Protein AF-A0A435DWI0-F1 (afdb_monomer)

Foldseek 3Di:
DDDDDDDFDDPLAWAKEFPDPVLVVVVVPQDLDDCVPPAAGAIDTDPPDRHDDDQFGDHPRPGTKGAPVRCVVCVVVLVVQADFAAHHHDRITDGRGD

Structure (mmCIF, N/CA/C/O backbone):
data_AF-A0A435DWI0-F1
#
_entry.id   AF-A0A435DWI0-F1
#
loop_
_atom_site.group_PDB
_atom_site.id
_atom_site.type_symbol
_atom_site.label_atom_id
_atom_site.label_alt_id
_atom_site.label_comp_id
_atom_site.label_asym_id
_atom_site.label_entity_id
_atom_site.label_seq_id
_atom_site.pdbx_PDB_ins_code
_atom_site.Cartn_x
_atom_site.Cartn_y
_atom_site.Cartn_z
_atom_site.occupancy
_atom_site.B_iso_or_equiv
_atom_site.auth_seq_id
_atom_site.auth_comp_id
_atom_site.auth_asym_id
_atom_site.auth_atom_id
_atom_site.pdbx_PDB_model_num
ATOM 1 N N . MET A 1 1 ? -20.868 16.186 10.526 1.00 60.78 1 MET A N 1
ATOM 2 C CA . MET A 1 1 ? -20.435 16.022 9.122 1.00 60.78 1 MET A CA 1
ATOM 3 C C . MET A 1 1 ? -19.054 15.405 9.152 1.00 60.78 1 MET A C 1
ATOM 5 O O . MET A 1 1 ? -18.217 15.923 9.879 1.00 60.78 1 MET A O 1
ATOM 9 N N . THR A 1 2 ? -18.840 14.299 8.445 1.00 78.94 2 THR A N 1
ATOM 10 C CA . THR A 1 2 ? -17.518 13.669 8.333 1.00 78.94 2 THR A CA 1
ATOM 11 C C . THR A 1 2 ? -16.875 14.161 7.045 1.00 78.94 2 THR A C 1
ATOM 13 O O . THR A 1 2 ? -17.462 14.000 5.978 1.00 78.94 2 THR A O 1
ATOM 16 N N . THR A 1 3 ? -15.709 14.793 7.142 1.00 88.62 3 THR A N 1
ATOM 17 C CA . THR A 1 3 ? -14.906 15.150 5.968 1.00 88.62 3 THR A CA 1
ATOM 18 C C . THR A 1 3 ? -14.158 13.906 5.508 1.00 88.62 3 THR A C 1
ATOM 20 O O . THR A 1 3 ? -13.472 13.274 6.308 1.00 88.62 3 THR A O 1
ATOM 23 N N . ILE A 1 4 ? -14.310 13.542 4.236 1.00 84.19 4 ILE A N 1
ATOM 24 C CA . ILE A 1 4 ? -13.586 12.427 3.619 1.00 84.19 4 ILE A CA 1
ATOM 25 C C . ILE A 1 4 ? -12.415 13.020 2.839 1.00 84.19 4 ILE A C 1
ATOM 27 O O . ILE A 1 4 ? -12.608 13.909 2.011 1.00 84.19 4 ILE A O 1
ATOM 31 N N . HIS A 1 5 ? -11.207 12.538 3.120 1.00 84.94 5 HIS A N 1
ATOM 32 C CA . HIS A 1 5 ? -9.998 12.902 2.390 1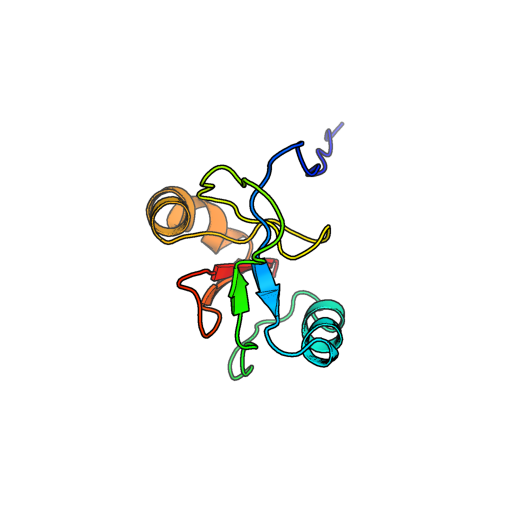.00 84.94 5 HIS A CA 1
ATOM 33 C C . HIS A 1 5 ? -9.634 11.775 1.423 1.00 84.94 5 HIS A C 1
ATOM 35 O O . HIS A 1 5 ? -9.738 10.603 1.780 1.00 84.94 5 HIS A O 1
ATOM 41 N N . GLN A 1 6 ? -9.206 12.133 0.213 1.00 84.75 6 GLN A N 1
ATOM 42 C CA . GLN A 1 6 ? -8.740 11.187 -0.797 1.00 84.75 6 GLN A CA 1
ATOM 43 C C . GLN A 1 6 ? -7.237 11.369 -1.003 1.00 84.75 6 GLN A C 1
ATOM 45 O O . GLN A 1 6 ? -6.743 12.498 -1.026 1.00 84.75 6 GLN A O 1
ATOM 50 N N . PHE A 1 7 ? -6.514 10.261 -1.148 1.00 84.88 7 PHE A N 1
ATOM 51 C CA . PHE A 1 7 ? -5.114 10.307 -1.551 1.00 84.88 7 PHE A CA 1
ATOM 52 C C . PHE A 1 7 ? -4.986 10.831 -2.983 1.00 84.88 7 PHE A C 1
ATOM 54 O O . PHE A 1 7 ? -5.800 10.509 -3.846 1.00 84.88 7 PHE A O 1
ATOM 61 N N . ALA A 1 8 ? -3.941 11.613 -3.231 1.00 86.88 8 ALA A N 1
ATOM 62 C CA . ALA A 1 8 ? -3.589 12.098 -4.556 1.00 86.88 8 ALA A CA 1
ATOM 63 C C . ALA A 1 8 ? -2.107 11.819 -4.818 1.00 86.88 8 ALA A C 1
ATOM 65 O O . ALA A 1 8 ? -1.283 11.937 -3.907 1.00 86.88 8 ALA A O 1
ATOM 66 N N . VAL A 1 9 ? -1.787 11.442 -6.055 1.00 86.44 9 VAL A N 1
ATOM 67 C CA . VAL A 1 9 ? -0.404 11.267 -6.505 1.00 86.44 9 VAL A CA 1
ATOM 68 C C . VAL A 1 9 ? 0.241 12.646 -6.637 1.00 86.44 9 VAL A C 1
ATOM 70 O O . VAL A 1 9 ? -0.324 13.543 -7.263 1.00 86.44 9 VAL A O 1
ATOM 73 N N . SER A 1 10 ? 1.427 12.811 -6.055 1.00 84.75 10 SER A N 1
ATOM 74 C CA . SER A 1 10 ? 2.238 14.023 -6.201 1.00 84.75 10 SER A CA 1
ATOM 75 C C . SER A 1 10 ? 3.228 13.890 -7.359 1.00 84.75 10 SER A C 1
ATOM 77 O O . SER A 1 10 ? 3.668 12.791 -7.699 1.00 84.75 10 SER A O 1
ATOM 79 N N . GLU A 1 11 ? 3.632 15.016 -7.946 1.00 83.31 11 GLU A N 1
ATOM 80 C CA . GLU A 1 11 ? 4.705 15.037 -8.944 1.00 83.31 11 GLU A CA 1
ATOM 81 C C . GLU A 1 11 ? 6.026 14.509 -8.350 1.00 83.31 11 GLU A C 1
ATOM 83 O O . GLU A 1 11 ? 6.357 14.783 -7.195 1.00 83.31 11 GLU A O 1
ATOM 88 N N . GLY A 1 12 ? 6.773 13.718 -9.129 1.00 84.19 12 GLY A N 1
ATOM 89 C CA . GLY A 1 12 ? 8.054 13.130 -8.706 1.00 84.19 12 GLY A CA 1
ATOM 90 C C . GLY A 1 12 ? 7.943 11.937 -7.747 1.00 84.19 12 GLY A C 1
ATOM 91 O O . GLY A 1 12 ? 8.969 11.407 -7.310 1.00 84.19 12 GLY A O 1
ATOM 92 N N . GLN A 1 13 ? 6.718 11.501 -7.435 1.00 86.62 13 GLN A N 1
ATOM 93 C CA . GLN A 1 13 ? 6.449 10.358 -6.571 1.00 86.62 13 GLN A CA 1
ATOM 94 C C . GLN A 1 13 ? 7.028 9.061 -7.150 1.00 86.62 13 GLN A C 1
ATOM 96 O O . GLN A 1 13 ? 7.028 8.836 -8.361 1.00 86.62 13 GLN A O 1
ATOM 101 N N . GLU A 1 14 ? 7.522 8.190 -6.272 1.00 90.94 14 GLU A N 1
ATOM 102 C CA . GLU A 1 14 ? 8.016 6.871 -6.652 1.00 90.94 14 GLU A CA 1
ATOM 103 C C . GLU A 1 14 ? 6.865 5.920 -6.978 1.00 90.94 14 GLU A C 1
ATOM 105 O O . GLU A 1 14 ? 5.902 5.830 -6.214 1.00 90.94 14 GLU A O 1
ATOM 110 N N . TRP A 1 15 ? 6.999 5.172 -8.075 1.00 91.75 15 TRP A N 1
ATOM 111 C CA . TRP A 1 15 ? 6.014 4.177 -8.485 1.00 91.75 15 TRP A CA 1
ATOM 112 C C . TRP A 1 15 ? 6.568 2.772 -8.302 1.00 91.75 15 TRP A C 1
ATOM 114 O O . TRP A 1 15 ? 7.727 2.482 -8.621 1.00 91.75 15 TRP A O 1
ATOM 124 N N . MET A 1 16 ? 5.694 1.901 -7.830 1.00 92.06 16 MET A N 1
ATOM 125 C CA . MET A 1 16 ? 5.913 0.485 -7.628 1.00 92.06 16 MET A CA 1
ATOM 126 C C . MET A 1 16 ? 4.874 -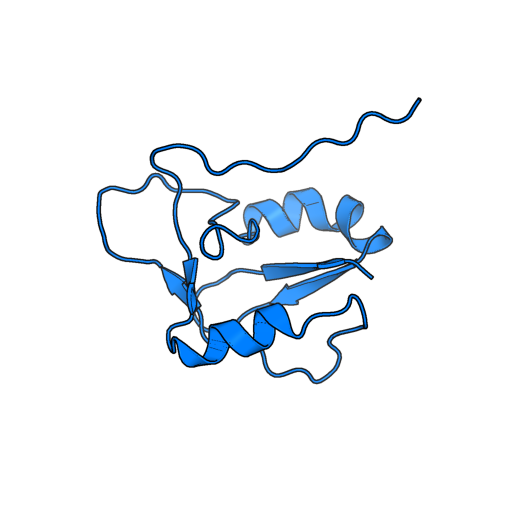0.252 -8.461 1.00 92.06 16 MET A C 1
ATOM 128 O O . MET A 1 16 ? 3.680 -0.107 -8.227 1.00 92.06 16 MET A O 1
ATOM 132 N N . LEU A 1 17 ? 5.311 -1.010 -9.455 1.00 92.12 17 LEU A N 1
ATOM 133 C CA . LEU A 1 17 ? 4.407 -1.694 -10.374 1.00 92.12 17 LEU A CA 1
ATOM 134 C C . LEU A 1 17 ? 4.601 -3.203 -10.233 1.00 92.12 17 LEU A C 1
ATOM 136 O O . LEU A 1 17 ? 5.683 -3.648 -9.829 1.00 92.12 17 LEU A O 1
ATOM 140 N N . PRO A 1 18 ? 3.586 -4.011 -10.553 1.00 92.62 18 PRO A N 1
ATOM 141 C CA . PRO A 1 18 ? 3.796 -5.429 -10.757 1.00 92.62 18 PRO A CA 1
ATOM 142 C C . PRO A 1 18 ? 4.886 -5.661 -11.814 1.00 92.62 18 PRO A C 1
ATOM 144 O O . PRO A 1 18 ? 5.064 -4.891 -12.759 1.00 92.62 18 PRO A O 1
ATOM 147 N N . ALA A 1 19 ? 5.676 -6.711 -11.627 1.00 91.69 19 ALA A N 1
ATOM 148 C CA . ALA A 1 19 ? 6.653 -7.142 -12.619 1.00 91.69 19 ALA A CA 1
ATOM 149 C C . ALA A 1 19 ? 5.979 -7.770 -13.850 1.00 91.69 19 ALA A C 1
ATOM 151 O O . ALA A 1 19 ? 6.570 -7.759 -14.926 1.00 91.69 19 ALA A O 1
ATOM 152 N N . ASP A 1 20 ? 4.768 -8.295 -13.663 1.00 90.62 20 ASP A N 1
ATOM 153 C CA . ASP A 1 20 ? 3.892 -8.864 -14.682 1.00 90.62 20 ASP A CA 1
ATOM 154 C C . ASP A 1 20 ? 2.611 -8.024 -14.751 1.00 90.62 20 ASP A C 1
ATOM 156 O O . ASP A 1 20 ? 1.930 -7.877 -13.736 1.00 90.62 20 ASP A O 1
ATOM 160 N N . ASP A 1 21 ? 2.302 -7.452 -15.914 1.00 84.19 21 ASP A N 1
ATOM 161 C CA . ASP A 1 21 ? 1.177 -6.525 -16.074 1.00 84.19 21 ASP A CA 1
ATOM 162 C C . ASP A 1 21 ? -0.180 -7.219 -15.845 1.00 84.19 21 ASP A C 1
ATOM 164 O O . ASP A 1 21 ? -1.114 -6.589 -15.346 1.00 84.19 21 ASP A O 1
ATOM 168 N N . ASP A 1 22 ? -0.286 -8.529 -16.089 1.00 84.81 22 ASP A N 1
ATOM 169 C CA . ASP A 1 22 ? -1.519 -9.290 -15.832 1.00 84.81 22 ASP A CA 1
ATOM 170 C C . ASP A 1 22 ? -1.856 -9.341 -14.329 1.00 84.81 22 ASP A C 1
ATOM 172 O O . ASP A 1 22 ? -3.013 -9.483 -13.929 1.00 84.81 22 ASP A O 1
ATOM 176 N N . ALA A 1 23 ? -0.862 -9.135 -13.458 1.00 85.81 23 ALA A N 1
ATOM 177 C CA . ALA A 1 23 ? -1.073 -9.101 -12.017 1.00 85.81 23 ALA A CA 1
ATOM 178 C C . ALA A 1 23 ? -1.817 -7.846 -11.527 1.00 85.81 23 ALA A C 1
ATOM 180 O O . ALA A 1 23 ? -2.224 -7.804 -10.363 1.00 85.81 23 ALA A O 1
ATOM 181 N N . TYR A 1 24 ? -2.038 -6.832 -12.376 1.00 82.00 24 TYR A N 1
ATOM 182 C CA . TYR A 1 24 ? -2.935 -5.724 -12.033 1.00 82.00 24 TYR A CA 1
ATOM 183 C C . TYR A 1 24 ? -4.357 -6.210 -11.743 1.00 82.00 24 TYR A C 1
ATOM 185 O O . TYR A 1 24 ? -4.998 -5.693 -10.825 1.00 82.00 24 TYR A O 1
ATOM 193 N N . GLU A 1 25 ? -4.834 -7.231 -12.463 1.00 82.50 25 GLU A N 1
ATOM 194 C CA . GLU A 1 25 ? -6.172 -7.798 -12.263 1.00 82.50 25 GLU A CA 1
ATOM 195 C C . GLU A 1 25 ? -6.360 -8.350 -10.844 1.00 82.50 25 GLU A C 1
ATOM 197 O O . GLU A 1 25 ? -7.441 -8.216 -10.265 1.00 82.50 25 GLU A O 1
ATOM 202 N N . GLU A 1 26 ? -5.298 -8.890 -10.235 1.00 84.31 26 GLU A N 1
ATOM 203 C CA . GLU A 1 26 ? -5.348 -9.392 -8.860 1.00 84.31 26 GLU A CA 1
ATOM 204 C C . GLU A 1 26 ? -5.658 -8.283 -7.847 1.00 84.31 26 GLU A C 1
ATOM 206 O O . GLU A 1 26 ? -6.397 -8.517 -6.891 1.00 84.31 26 GLU A O 1
ATOM 211 N N . PHE A 1 27 ? -5.147 -7.066 -8.066 1.00 86.75 27 PHE A N 1
ATOM 212 C CA . PHE A 1 27 ? -5.429 -5.925 -7.192 1.00 86.75 27 PHE A CA 1
ATOM 213 C C . PHE A 1 27 ? -6.852 -5.391 -7.367 1.00 86.75 27 PHE A C 1
ATOM 215 O O . PHE A 1 27 ? -7.473 -4.979 -6.388 1.00 86.75 27 PHE A O 1
ATOM 222 N N . PHE A 1 28 ? -7.398 -5.426 -8.586 1.00 83.81 28 PHE A N 1
ATOM 223 C CA . PHE A 1 28 ? -8.793 -5.042 -8.833 1.00 83.81 28 PHE A CA 1
ATOM 224 C C . PHE A 1 28 ? -9.798 -6.031 -8.229 1.00 83.81 28 PHE A C 1
ATOM 226 O O . PHE A 1 28 ? -10.929 -5.650 -7.934 1.00 83.81 28 PHE A O 1
ATOM 233 N N . GLY A 1 29 ? -9.393 -7.287 -8.027 1.00 84.62 29 GLY A N 1
ATOM 234 C CA . GLY A 1 29 ? -10.211 -8.318 -7.390 1.00 84.62 29 GLY A CA 1
ATOM 235 C C . GLY A 1 29 ? -10.311 -8.217 -5.864 1.00 84.62 29 GLY A C 1
ATOM 236 O O . GLY A 1 29 ? -11.049 -8.997 -5.260 1.00 84.62 29 GLY A O 1
ATOM 237 N N . LEU A 1 30 ? -9.582 -7.296 -5.226 1.00 88.62 30 LEU A N 1
ATOM 238 C CA . LEU A 1 30 ? -9.606 -7.122 -3.775 1.00 88.62 30 LEU A CA 1
ATOM 239 C C . LEU A 1 30 ? -10.919 -6.465 -3.336 1.00 88.62 30 LEU A C 1
ATOM 241 O O . LEU A 1 30 ? -11.256 -5.361 -3.756 1.00 88.62 30 LEU A O 1
ATOM 245 N N . ASP A 1 31 ? -11.653 -7.137 -2.453 1.00 89.06 31 ASP A N 1
ATOM 246 C CA . ASP A 1 31 ? -13.001 -6.739 -2.027 1.00 89.06 31 ASP A CA 1
ATOM 247 C C . ASP A 1 31 ? -13.120 -6.492 -0.516 1.00 89.06 31 ASP A C 1
ATOM 249 O O . ASP A 1 31 ? -14.216 -6.492 0.045 1.00 89.06 31 ASP A O 1
ATOM 253 N N . GLY A 1 32 ? -11.981 -6.296 0.148 1.00 88.62 32 GLY A N 1
ATOM 254 C CA . GLY A 1 32 ? -11.901 -6.064 1.588 1.00 88.62 32 GLY A CA 1
ATOM 255 C C . GLY A 1 32 ? -12.074 -7.319 2.444 1.00 88.62 32 GLY A C 1
ATOM 256 O O . GLY A 1 32 ? -12.201 -7.234 3.661 1.00 88.62 32 GLY A O 1
ATOM 257 N N . ARG A 1 33 ? -12.064 -8.518 1.853 1.00 91.88 33 ARG A N 1
ATOM 258 C CA . ARG A 1 33 ? -11.917 -9.760 2.624 1.00 91.88 33 ARG A CA 1
ATOM 259 C C . ARG A 1 33 ? -10.453 -10.029 2.963 1.00 91.88 33 ARG A C 1
ATOM 261 O O . ARG A 1 33 ? -9.540 -9.542 2.302 1.00 91.88 33 ARG A O 1
ATOM 268 N N . SER A 1 34 ? -10.239 -10.846 3.995 1.00 90.81 34 SER A N 1
ATOM 269 C CA . SER A 1 34 ? -8.898 -11.280 4.403 1.00 90.81 34 SER A CA 1
ATOM 270 C C . SER A 1 34 ? -8.157 -11.978 3.259 1.00 90.81 34 SER A C 1
ATOM 272 O O . SER A 1 34 ? -8.708 -12.866 2.604 1.00 90.81 34 SER A O 1
ATOM 274 N N . LEU A 1 35 ? -6.880 -11.641 3.076 1.00 92.25 35 LEU A N 1
ATOM 275 C CA . LEU A 1 35 ? -6.015 -12.200 2.027 1.00 92.25 35 LEU A CA 1
ATOM 276 C C . LEU A 1 35 ? -5.233 -13.431 2.497 1.00 92.25 35 LEU A C 1
ATOM 278 O O . LEU A 1 35 ? -4.177 -13.775 1.962 1.00 92.25 35 LEU A O 1
ATOM 282 N N . LYS A 1 36 ? -5.740 -14.140 3.508 1.00 89.31 36 LYS A N 1
ATOM 283 C CA . LYS A 1 36 ? -5.112 -15.363 4.012 1.00 89.31 36 LYS A CA 1
ATOM 284 C C . LYS A 1 36 ? -4.977 -16.414 2.902 1.00 89.31 36 LYS A C 1
ATOM 286 O O . LYS A 1 36 ? -5.965 -16.951 2.412 1.00 89.31 36 LYS A O 1
ATOM 291 N N . GLY A 1 37 ? -3.736 -16.770 2.569 1.00 87.62 37 GLY A N 1
ATOM 292 C CA . GLY A 1 37 ? -3.427 -17.763 1.533 1.00 87.62 37 GLY A CA 1
ATOM 293 C C . GLY A 1 37 ? -3.433 -17.214 0.103 1.00 87.62 37 GLY A C 1
ATOM 294 O O . GLY A 1 37 ? -3.156 -17.975 -0.825 1.00 87.62 37 GLY A O 1
ATOM 295 N N . TRP A 1 38 ? -3.693 -15.914 -0.078 1.00 91.94 38 TRP A N 1
ATOM 296 C CA . TRP A 1 38 ? -3.438 -15.227 -1.340 1.00 91.94 38 TRP A CA 1
ATOM 297 C C . TRP A 1 38 ? -1.940 -15.270 -1.662 1.00 91.94 38 TRP A C 1
ATOM 299 O O . TRP A 1 38 ? -1.098 -15.339 -0.762 1.00 91.94 38 TRP A O 1
ATOM 309 N N . LYS A 1 39 ? -1.603 -15.278 -2.953 1.00 90.31 39 LYS A N 1
ATOM 310 C CA . LYS A 1 39 ? -0.224 -15.290 -3.444 1.00 90.31 39 LYS A CA 1
ATOM 311 C C . LYS A 1 39 ? 0.080 -13.908 -4.016 1.00 90.31 39 LYS A C 1
ATOM 313 O O . LYS A 1 39 ? -0.217 -13.696 -5.183 1.00 90.31 39 LYS A O 1
ATOM 318 N N . PRO A 1 40 ? 0.691 -12.998 -3.239 1.00 91.56 40 PRO A N 1
ATOM 319 C CA . PRO A 1 40 ? 0.929 -11.635 -3.695 1.00 91.56 40 PRO A CA 1
ATOM 320 C C . PRO A 1 40 ? 1.746 -11.617 -4.987 1.00 91.56 40 PRO A C 1
ATOM 322 O O . PRO A 1 40 ? 2.623 -12.471 -5.142 1.00 91.56 40 PRO A O 1
ATOM 325 N N . PRO A 1 41 ? 1.546 -10.670 -5.905 1.00 92.62 41 PRO A N 1
ATOM 326 C CA . PRO A 1 41 ? 2.378 -10.567 -7.095 1.00 92.62 41 PRO A CA 1
ATOM 327 C C . PRO A 1 41 ? 3.800 -10.099 -6.764 1.00 92.62 41 PRO A C 1
ATOM 329 O O . PRO A 1 41 ? 4.104 -9.671 -5.646 1.00 92.62 41 PRO A O 1
ATOM 332 N N . VAL A 1 42 ? 4.699 -10.257 -7.738 1.00 94.56 42 VAL A N 1
ATOM 333 C CA . VAL A 1 42 ? 6.068 -9.735 -7.653 1.00 94.56 42 VAL A CA 1
ATOM 334 C C . VAL A 1 42 ? 6.044 -8.276 -8.080 1.00 94.56 42 VAL A C 1
ATOM 336 O O . VAL A 1 42 ? 5.561 -7.966 -9.161 1.00 94.56 42 VAL A O 1
ATOM 339 N N . MET A 1 43 ? 6.574 -7.400 -7.239 1.00 94.44 43 MET A N 1
ATOM 340 C CA . MET A 1 43 ? 6.630 -5.959 -7.431 1.00 94.44 43 MET A CA 1
ATOM 341 C C . MET A 1 43 ? 8.036 -5.531 -7.824 1.00 94.44 43 MET A C 1
ATOM 343 O O . MET A 1 43 ? 9.024 -6.119 -7.374 1.00 94.44 43 MET A O 1
ATOM 347 N N . ARG A 1 44 ? 8.115 -4.473 -8.625 1.00 92.62 44 ARG A N 1
ATOM 348 C CA . ARG A 1 44 ? 9.354 -3.812 -9.020 1.00 92.62 44 ARG A CA 1
ATOM 349 C C . ARG A 1 44 ? 9.186 -2.302 -8.982 1.00 92.62 44 ARG A C 1
ATOM 351 O O . ARG A 1 44 ? 8.120 -1.765 -9.300 1.00 92.62 44 ARG A O 1
ATOM 358 N N . ARG A 1 45 ? 10.267 -1.602 -8.652 1.00 90.56 45 ARG A N 1
ATOM 359 C CA . ARG A 1 45 ? 10.328 -0.157 -8.853 1.00 90.56 45 ARG A CA 1
ATOM 360 C C . ARG A 1 45 ? 10.247 0.132 -10.352 1.00 90.56 45 ARG A C 1
ATOM 362 O O . ARG A 1 45 ? 10.929 -0.513 -11.144 1.00 90.56 45 ARG A O 1
ATOM 369 N N . ALA A 1 46 ? 9.435 1.105 -10.746 1.00 86.88 46 ALA A N 1
ATOM 370 C CA . ALA A 1 46 ? 9.430 1.550 -12.133 1.00 86.88 46 ALA A CA 1
ATOM 371 C C . ALA A 1 46 ? 10.631 2.471 -12.409 1.00 86.88 46 ALA A C 1
ATOM 373 O O . ALA A 1 46 ? 10.844 3.450 -11.689 1.00 86.88 46 ALA A O 1
ATOM 374 N N . GLU A 1 47 ? 11.393 2.128 -13.451 1.00 76.12 47 GLU A N 1
ATOM 375 C CA . GLU A 1 47 ? 12.714 2.693 -13.777 1.00 76.12 47 GLU A CA 1
ATOM 376 C C . GLU A 1 47 ? 12.663 4.027 -14.545 1.00 76.12 47 GLU A C 1
ATOM 378 O O . GLU A 1 47 ? 13.696 4.662 -14.743 1.00 76.12 47 GLU A O 1
ATOM 383 N N . GLU A 1 48 ? 11.484 4.481 -14.979 1.00 69.19 48 GLU A N 1
ATOM 384 C CA . GLU A 1 48 ? 11.362 5.719 -15.753 1.00 69.19 48 GLU A CA 1
ATOM 385 C C . GLU A 1 48 ? 11.467 6.984 -14.885 1.00 69.19 48 GLU A C 1
ATOM 387 O O . GLU A 1 48 ? 10.610 7.261 -14.039 1.00 69.19 48 GLU A O 1
ATOM 392 N N . GLY A 1 49 ? 12.495 7.790 -15.177 1.00 65.00 49 GLY A N 1
ATOM 393 C CA . GLY A 1 49 ? 12.709 9.131 -14.628 1.00 65.00 49 GLY A CA 1
ATOM 394 C C . GLY A 1 49 ? 13.435 9.169 -13.279 1.00 65.00 49 GLY A C 1
ATOM 395 O O . GLY A 1 49 ? 13.557 8.172 -12.568 1.00 65.00 49 GLY A O 1
ATOM 396 N N . GLU A 1 50 ? 13.916 10.356 -12.901 1.00 66.06 50 GLU A N 1
ATOM 397 C CA . GLU A 1 50 ? 14.389 10.596 -11.536 1.00 66.06 50 GLU A CA 1
ATOM 398 C C . GLU A 1 50 ? 13.184 10.642 -10.594 1.00 66.06 50 GLU A C 1
ATOM 400 O O . GLU A 1 50 ? 12.360 11.552 -10.658 1.00 66.06 50 GLU A O 1
ATOM 405 N N . ARG A 1 51 ? 13.064 9.641 -9.719 1.00 71.81 51 ARG A N 1
ATOM 406 C CA . ARG A 1 51 ? 12.001 9.586 -8.711 1.00 71.81 51 ARG A CA 1
ATOM 407 C C . ARG A 1 51 ? 12.591 9.675 -7.323 1.00 71.81 51 ARG A C 1
ATOM 409 O O . ARG A 1 51 ? 13.519 8.932 -6.986 1.00 71.81 51 ARG A O 1
ATOM 416 N N . LEU A 1 52 ? 12.027 10.570 -6.524 1.00 81.75 52 LEU A N 1
ATOM 417 C CA . LEU A 1 52 ? 12.438 10.756 -5.143 1.00 81.75 52 LEU A CA 1
ATOM 418 C C . LEU A 1 52 ? 12.037 9.529 -4.333 1.00 81.75 52 LEU A C 1
ATOM 420 O O . LEU A 1 52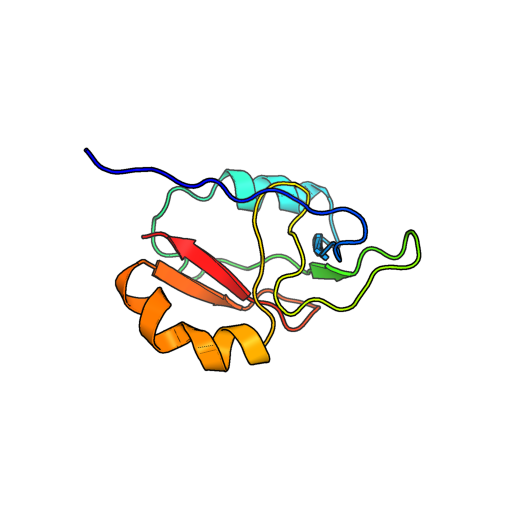 ? 10.948 8.988 -4.511 1.00 81.75 52 LEU A O 1
ATOM 424 N N . TYR A 1 53 ? 12.927 9.099 -3.442 1.00 87.31 53 TYR A N 1
ATOM 425 C CA . TYR A 1 53 ? 12.606 8.058 -2.474 1.00 87.31 53 TYR A CA 1
ATOM 426 C C . TYR A 1 53 ? 11.316 8.411 -1.726 1.00 87.31 53 TYR A C 1
ATOM 428 O O . TYR A 1 53 ? 11.166 9.534 -1.237 1.00 87.31 53 TYR A O 1
ATOM 436 N N . SER A 1 54 ? 10.423 7.434 -1.582 1.00 90.38 54 SER A N 1
ATOM 437 C CA . SER A 1 54 ? 9.257 7.550 -0.715 1.00 90.38 54 SER A CA 1
ATOM 438 C C . SER A 1 54 ? 9.114 6.318 0.171 1.00 90.38 54 SER A C 1
ATOM 440 O O . SER A 1 54 ? 9.298 5.189 -0.285 1.00 90.38 54 SER A O 1
ATOM 442 N N . ASP A 1 55 ? 8.730 6.527 1.432 1.00 94.56 55 ASP A N 1
ATOM 443 C CA . ASP A 1 55 ? 8.242 5.443 2.293 1.00 94.56 55 ASP A CA 1
ATOM 444 C C . ASP A 1 55 ? 6.846 4.954 1.868 1.00 94.56 55 ASP A C 1
ATOM 446 O O . ASP A 1 55 ? 6.418 3.880 2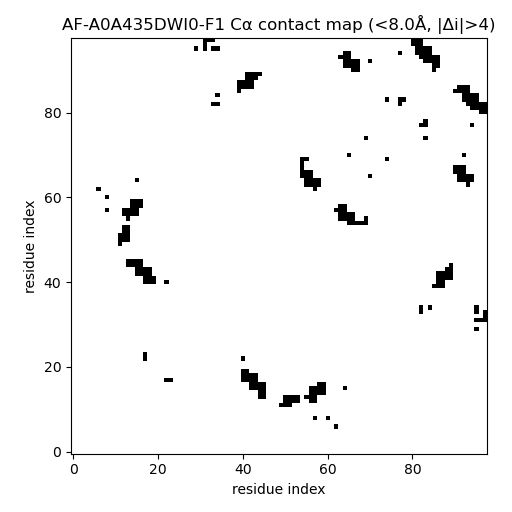.296 1.00 94.56 55 ASP A O 1
ATOM 450 N N . PHE A 1 56 ? 6.171 5.722 0.997 1.00 94.00 56 PHE A N 1
ATOM 451 C CA . PHE A 1 56 ? 4.856 5.428 0.433 1.00 94.00 56 PHE A CA 1
ATOM 452 C C . PHE A 1 56 ? 4.869 5.405 -1.106 1.00 94.00 56 PHE A C 1
ATOM 454 O O . PHE A 1 56 ? 4.213 6.240 -1.738 1.00 94.00 56 PHE A O 1
ATOM 461 N N . PRO A 1 57 ? 5.642 4.512 -1.753 1.00 94.06 57 PRO A N 1
ATOM 462 C CA . PRO A 1 57 ? 5.627 4.420 -3.208 1.00 94.06 57 PRO A CA 1
ATOM 463 C C . PRO A 1 57 ? 4.234 3.996 -3.692 1.00 94.06 57 PRO A C 1
ATOM 465 O O . PRO A 1 57 ? 3.534 3.237 -3.025 1.00 94.06 57 PRO A O 1
ATOM 468 N N . TRP A 1 58 ? 3.818 4.485 -4.852 1.00 92.81 58 TRP A N 1
ATOM 469 C CA . TRP A 1 58 ? 2.465 4.283 -5.360 1.00 92.81 58 TRP A CA 1
ATOM 470 C C . TRP A 1 58 ? 2.354 3.039 -6.246 1.00 92.81 58 TRP A C 1
ATOM 472 O O . TRP A 1 58 ? 3.138 2.862 -7.179 1.00 92.81 58 TRP A O 1
ATOM 482 N N . LEU A 1 59 ? 1.358 2.195 -5.967 1.00 90.50 59 LEU A N 1
ATOM 483 C CA . LEU A 1 59 ? 0.907 1.125 -6.852 1.00 90.50 59 LEU A CA 1
ATOM 484 C C . LEU A 1 59 ? 0.133 1.731 -8.024 1.00 90.50 59 LEU A C 1
ATOM 486 O O . LEU A 1 59 ? -1.088 1.887 -7.951 1.00 90.50 59 LEU A O 1
ATOM 490 N N . GLY A 1 60 ? 0.829 2.111 -9.094 1.00 83.94 60 GLY A N 1
ATOM 491 C CA . GLY A 1 60 ? 0.171 2.865 -10.166 1.00 83.94 60 GLY A CA 1
ATOM 492 C C . GLY A 1 60 ? -0.473 4.153 -9.627 1.00 83.94 60 GLY A C 1
ATOM 493 O O . GLY A 1 60 ? -0.000 4.728 -8.656 1.00 83.94 60 GLY A O 1
ATOM 494 N N . GLU A 1 61 ? -1.608 4.564 -10.189 1.00 83.75 61 GLU A N 1
ATOM 495 C CA . GLU A 1 61 ? -2.431 5.659 -9.638 1.00 83.75 61 GLU A CA 1
ATOM 496 C C . GLU A 1 61 ? -3.476 5.162 -8.620 1.00 83.75 61 GLU A C 1
ATOM 498 O O . GLU A 1 61 ? -4.442 5.860 -8.320 1.00 83.75 61 GLU A O 1
ATOM 503 N N . HIS A 1 62 ? -3.324 3.938 -8.096 1.00 85.75 62 HIS A N 1
ATOM 504 C CA . HIS A 1 62 ? -4.389 3.266 -7.348 1.00 85.75 62 HIS A CA 1
ATOM 505 C C . HIS A 1 62 ? -4.280 3.445 -5.835 1.00 85.75 62 HIS A C 1
ATOM 507 O O . HIS A 1 62 ? -5.260 3.818 -5.191 1.00 85.75 62 HIS A O 1
ATOM 513 N N . ALA A 1 63 ? -3.115 3.159 -5.251 1.00 89.69 63 ALA A N 1
ATOM 514 C CA . ALA A 1 63 ?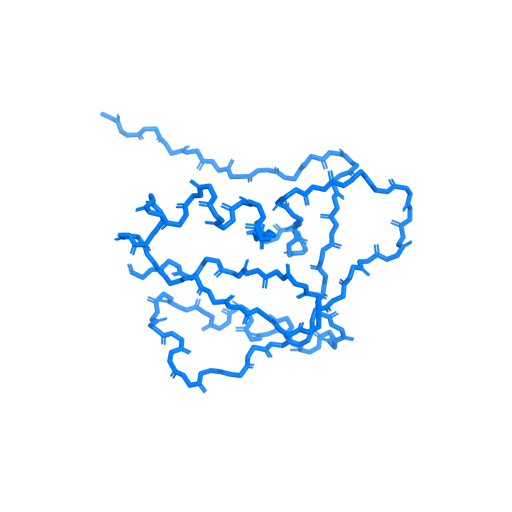 -2.943 3.207 -3.802 1.00 89.69 63 ALA A CA 1
ATOM 515 C C . ALA A 1 63 ? -1.476 3.394 -3.388 1.00 89.69 63 ALA A C 1
ATOM 517 O O . ALA A 1 63 ? -0.581 2.873 -4.058 1.00 89.69 63 ALA A O 1
ATOM 518 N N . PRO A 1 64 ? -1.205 4.058 -2.251 1.00 93.25 64 PRO A N 1
ATOM 519 C CA . PRO A 1 64 ? 0.115 4.022 -1.641 1.00 93.25 64 PRO A CA 1
ATOM 520 C C . PRO A 1 64 ? 0.398 2.627 -1.065 1.00 93.25 64 PRO A C 1
ATOM 522 O O . PRO A 1 64 ? -0.402 2.069 -0.312 1.00 93.25 64 PRO A O 1
ATOM 525 N N . LEU A 1 65 ? 1.564 2.082 -1.389 1.00 95.44 65 LEU A N 1
ATOM 526 C CA . LEU A 1 65 ? 2.160 0.957 -0.675 1.00 95.44 65 LEU A CA 1
ATOM 527 C C . LEU A 1 65 ? 2.989 1.485 0.493 1.00 95.44 65 LEU A C 1
ATOM 529 O O . LEU A 1 65 ? 3.266 2.675 0.577 1.00 95.44 65 LEU A O 1
ATOM 533 N N . LEU A 1 66 ? 3.401 0.608 1.400 1.00 97.31 66 LEU A N 1
ATOM 534 C CA . LEU A 1 66 ? 4.219 0.970 2.551 1.00 97.31 66 LEU A CA 1
ATOM 535 C C . LEU A 1 66 ? 5.570 0.274 2.452 1.00 97.31 66 LEU A C 1
ATOM 537 O O . LEU A 1 66 ? 5.621 -0.940 2.285 1.00 97.31 66 LEU A O 1
ATOM 541 N N . ARG A 1 67 ? 6.670 1.010 2.603 1.00 96.69 67 ARG A N 1
ATOM 542 C CA . ARG A 1 67 ? 7.983 0.414 2.893 1.00 96.69 67 ARG A CA 1
ATOM 543 C C . ARG A 1 67 ? 8.117 0.081 4.374 1.00 96.69 67 ARG A C 1
ATOM 545 O O . ARG A 1 67 ? 7.322 0.531 5.202 1.00 96.69 67 ARG A O 1
ATOM 552 N N . ARG A 1 68 ? 9.169 -0.666 4.724 1.00 97.12 68 ARG A N 1
ATOM 553 C CA . ARG A 1 68 ? 9.445 -1.070 6.109 1.00 97.12 68 ARG A CA 1
ATOM 554 C C . ARG A 1 68 ? 9.387 0.092 7.120 1.00 97.12 68 ARG A C 1
ATOM 556 O O . ARG A 1 68 ? 8.685 -0.087 8.112 1.00 97.12 68 ARG A O 1
ATOM 563 N N . PRO A 1 69 ? 9.991 1.281 6.890 1.00 97.38 69 PRO A N 1
ATOM 564 C CA . PRO A 1 69 ? 9.895 2.384 7.853 1.00 97.38 69 PRO A CA 1
ATOM 565 C C . PRO A 1 69 ? 8.452 2.844 8.111 1.00 97.38 69 PRO A C 1
ATOM 567 O O . PRO A 1 69 ? 8.061 3.052 9.259 1.00 97.38 69 PRO A O 1
ATOM 570 N N . ALA A 1 70 ? 7.625 2.939 7.062 1.00 97.25 70 ALA A N 1
ATOM 571 C CA . ALA A 1 70 ? 6.208 3.276 7.197 1.00 97.25 70 ALA A CA 1
ATOM 572 C C . ALA A 1 70 ? 5.424 2.184 7.937 1.00 97.25 70 ALA A C 1
ATOM 574 O O . ALA A 1 70 ? 4.586 2.495 8.782 1.00 97.25 70 ALA A O 1
ATOM 575 N N . VAL A 1 71 ? 5.709 0.908 7.661 1.00 97.75 71 VAL A N 1
ATOM 576 C CA . VAL A 1 71 ? 5.099 -0.219 8.381 1.00 97.75 71 VAL A CA 1
ATOM 577 C C . VAL A 1 71 ? 5.459 -0.171 9.862 1.00 97.75 71 VAL A C 1
ATOM 579 O O . VAL A 1 71 ? 4.569 -0.256 10.704 1.00 97.75 71 VAL A O 1
ATOM 582 N N . GLU A 1 72 ? 6.733 0.005 10.199 1.00 97.75 72 GLU A N 1
ATOM 583 C CA . GLU A 1 72 ? 7.199 0.088 11.586 1.00 97.75 72 GLU A CA 1
ATOM 584 C C . GLU A 1 72 ? 6.545 1.256 12.337 1.00 97.75 72 GLU A C 1
ATOM 586 O O . GLU A 1 72 ? 6.111 1.087 13.477 1.00 97.75 72 GLU A O 1
ATOM 591 N N . ALA A 1 73 ? 6.403 2.412 11.684 1.00 98.06 73 ALA A N 1
ATOM 592 C CA . ALA A 1 73 ? 5.794 3.595 12.280 1.00 98.06 73 ALA A CA 1
ATOM 593 C C . ALA A 1 73 ? 4.265 3.493 12.430 1.00 98.06 73 ALA A C 1
ATOM 595 O O . ALA A 1 73 ? 3.711 3.982 13.415 1.00 98.06 73 ALA A O 1
ATOM 596 N N . LEU A 1 74 ? 3.566 2.886 11.463 1.00 97.12 74 LEU A N 1
ATOM 597 C CA . LEU A 1 74 ? 2.104 2.969 11.361 1.00 97.12 74 LEU A CA 1
ATOM 598 C C . LEU A 1 74 ? 1.362 1.671 11.678 1.00 97.12 74 LEU A C 1
ATOM 600 O O . LEU A 1 74 ? 0.145 1.711 11.859 1.00 97.12 74 LEU A O 1
ATOM 604 N N . ALA A 1 75 ? 2.035 0.523 11.789 1.00 96.88 75 ALA A N 1
ATOM 605 C CA . ALA A 1 75 ? 1.354 -0.767 11.920 1.00 96.88 75 ALA A CA 1
ATOM 606 C C . ALA A 1 75 ? 0.351 -0.815 13.080 1.00 96.88 75 ALA A C 1
ATOM 608 O O . ALA A 1 75 ? -0.737 -1.362 12.917 1.00 96.88 75 ALA A O 1
ATOM 609 N N . ALA A 1 76 ? 0.680 -0.234 14.236 1.00 97.25 76 ALA A N 1
ATOM 610 C CA . ALA A 1 76 ? -0.233 -0.203 15.379 1.00 97.25 76 ALA A CA 1
ATOM 611 C C . ALA A 1 76 ? -1.527 0.578 15.084 1.00 97.25 76 ALA A C 1
ATOM 613 O O . ALA A 1 76 ? -2.595 0.180 15.542 1.00 97.25 76 ALA A O 1
ATOM 614 N N . ALA A 1 77 ? -1.438 1.652 14.295 1.00 96.88 77 ALA A N 1
ATOM 615 C CA . ALA A 1 77 ? -2.580 2.477 13.914 1.00 96.88 77 ALA A CA 1
ATOM 616 C C . ALA A 1 77 ? -3.397 1.872 12.763 1.00 96.88 77 ALA A C 1
ATOM 618 O O .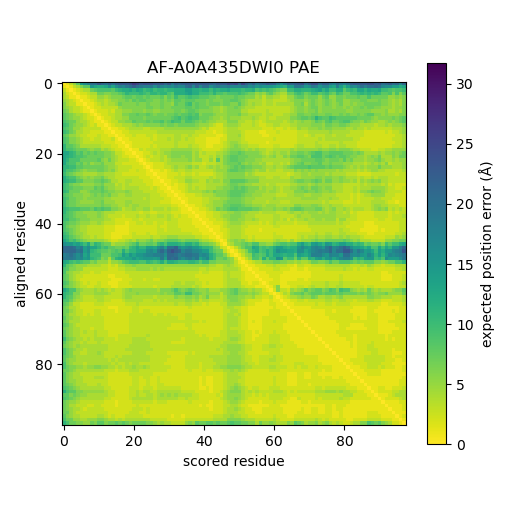 ALA A 1 77 ? -4.599 2.102 12.699 1.00 96.88 77 ALA A O 1
ATOM 619 N N . LEU A 1 78 ? -2.764 1.104 11.867 1.00 95.50 78 LEU A N 1
ATOM 620 C CA . LEU A 1 78 ? -3.413 0.545 10.675 1.00 95.50 78 LEU A CA 1
ATOM 621 C C . LEU A 1 78 ? -4.085 -0.811 10.916 1.00 95.50 78 LEU A C 1
ATOM 623 O O . LEU A 1 78 ? -5.135 -1.073 10.340 1.00 95.50 78 LEU A O 1
ATOM 627 N N . ARG A 1 79 ? -3.523 -1.660 11.787 1.00 94.94 79 ARG A N 1
ATOM 628 C CA . ARG A 1 79 ? -4.052 -3.009 12.081 1.00 94.94 79 ARG A CA 1
ATOM 629 C C . ARG A 1 79 ? -5.532 -3.062 12.499 1.00 94.94 79 ARG A C 1
ATOM 631 O O . ARG A 1 79 ? -6.168 -4.057 12.175 1.00 94.94 79 ARG A O 1
ATOM 638 N N . PRO A 1 80 ? -6.107 -2.064 13.201 1.00 96.00 80 PRO A N 1
ATOM 639 C CA . PRO A 1 80 ? -7.542 -2.058 13.492 1.00 96.00 80 PRO A CA 1
ATOM 640 C C . PRO A 1 80 ? -8.445 -1.915 12.259 1.00 96.00 80 PRO A C 1
ATOM 642 O O . PRO A 1 80 ? -9.634 -2.187 12.368 1.00 96.00 80 PRO A O 1
ATOM 645 N N . TYR A 1 81 ? -7.901 -1.466 11.124 1.00 94.00 81 TYR A N 1
ATOM 646 C CA . TYR A 1 81 ? -8.651 -1.170 9.900 1.00 94.00 81 TYR A CA 1
ATOM 647 C C . TYR A 1 81 ? -8.340 -2.136 8.752 1.00 94.00 81 TYR A C 1
ATOM 649 O O . TYR A 1 81 ? -8.866 -1.961 7.657 1.00 94.00 81 TYR A O 1
ATOM 657 N N . GLY A 1 82 ? -7.442 -3.105 8.949 1.00 94.56 82 GLY A N 1
ATOM 658 C CA . GLY A 1 82 ? -7.026 -3.974 7.859 1.00 94.56 82 GLY A CA 1
ATOM 659 C C . GLY A 1 82 ? -5.795 -4.827 8.124 1.00 94.56 82 GLY A C 1
ATOM 660 O O . GLY A 1 82 ? -5.205 -4.850 9.209 1.00 94.56 82 GLY A O 1
ATOM 661 N N . GLU A 1 83 ? -5.381 -5.513 7.068 1.00 95.38 83 GLU A N 1
ATOM 662 C CA . GLU A 1 83 ? -4.238 -6.412 7.032 1.00 95.38 83 GLU A CA 1
ATOM 663 C C . GLU A 1 83 ? -3.070 -5.764 6.282 1.00 95.38 83 GLU A C 1
ATOM 665 O O . GLU A 1 83 ? -3.211 -5.304 5.151 1.00 95.38 83 GLU A O 1
ATOM 670 N N . LEU A 1 84 ? -1.886 -5.766 6.900 1.00 96.00 84 LEU A N 1
ATOM 671 C CA . LEU A 1 84 ? -0.639 -5.405 6.224 1.00 96.00 84 LEU A CA 1
ATOM 672 C C . LEU A 1 84 ? -0.053 -6.653 5.565 1.00 96.00 84 LEU A C 1
ATOM 674 O O . LEU A 1 84 ? 0.456 -7.545 6.248 1.00 96.00 84 LEU A O 1
ATOM 678 N N . VAL A 1 85 ? -0.119 -6.707 4.239 1.00 95.50 85 VAL A N 1
ATOM 679 C CA . VAL A 1 85 ? 0.277 -7.863 3.432 1.00 95.50 85 VAL A CA 1
ATOM 680 C C . VAL A 1 85 ? 1.578 -7.558 2.707 1.00 95.50 85 VAL A C 1
ATOM 682 O O . VAL A 1 85 ? 1.638 -6.643 1.893 1.00 95.50 85 VAL A O 1
ATOM 685 N N . ALA A 1 86 ? 2.625 -8.326 3.009 1.00 95.75 86 ALA A N 1
ATOM 686 C CA . ALA A 1 86 ? 3.900 -8.217 2.306 1.00 95.75 86 ALA A CA 1
ATOM 687 C C . ALA A 1 86 ? 3.732 -8.668 0.850 1.00 95.75 86 ALA A C 1
ATOM 689 O O . ALA A 1 86 ? 3.198 -9.751 0.599 1.00 95.75 86 ALA A O 1
ATOM 690 N N . LEU A 1 87 ? 4.203 -7.861 -0.097 1.00 95.50 87 LEU A N 1
ATOM 691 C CA . LEU A 1 87 ? 4.261 -8.231 -1.509 1.00 95.50 87 LEU A CA 1
ATOM 692 C C . LEU A 1 87 ? 5.604 -8.923 -1.813 1.00 95.50 87 LEU A C 1
ATOM 694 O O . LEU A 1 87 ? 6.513 -8.932 -0.982 1.00 95.50 87 LEU A O 1
ATOM 698 N N . ARG A 1 88 ? 5.730 -9.572 -2.978 1.00 94.88 88 ARG A N 1
ATOM 699 C CA . ARG A 1 88 ? 6.988 -10.230 -3.384 1.00 94.88 88 ARG A CA 1
ATOM 700 C C . ARG A 1 88 ? 7.869 -9.266 -4.182 1.00 94.88 88 ARG A C 1
ATOM 702 O O . ARG A 1 88 ? 7.361 -8.327 -4.776 1.00 94.88 88 ARG A O 1
ATOM 709 N N . GLY A 1 89 ? 9.167 -9.555 -4.282 1.00 93.75 89 GLY A N 1
ATOM 710 C CA . GL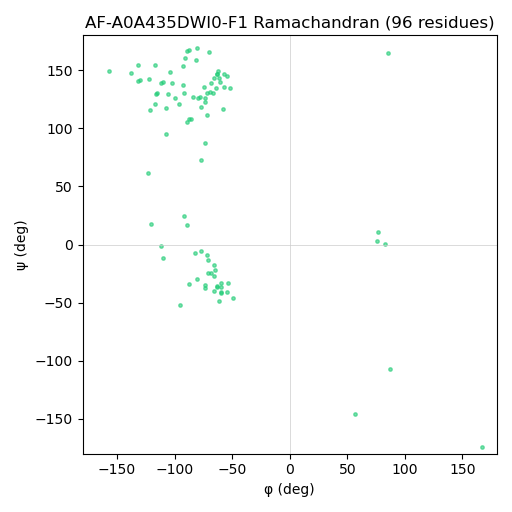Y A 1 89 ? 10.121 -8.718 -5.020 1.00 93.75 89 GLY A CA 1
ATOM 711 C C . GLY A 1 89 ? 10.66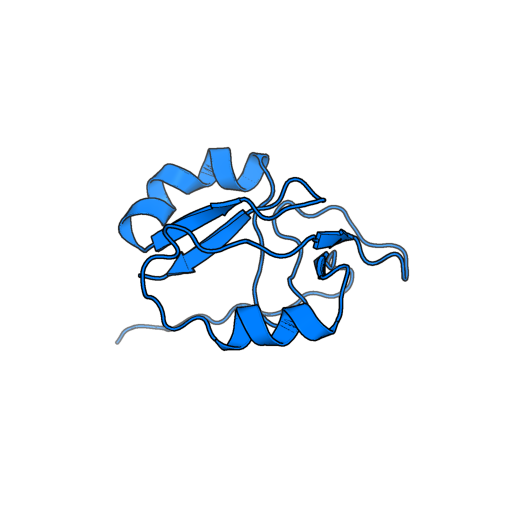9 -7.608 -4.131 1.00 93.75 89 GLY A C 1
ATOM 712 O O . GLY A 1 89 ? 11.461 -7.888 -3.234 1.00 93.75 89 GLY A O 1
ATOM 713 N N . GLU A 1 90 ? 10.236 -6.376 -4.376 1.00 93.31 90 GLU A N 1
ATOM 714 C CA . GLU A 1 90 ? 10.558 -5.219 -3.534 1.00 93.31 90 GLU A CA 1
ATOM 715 C C . GLU A 1 90 ? 9.994 -5.356 -2.109 1.00 93.31 90 GLU A C 1
ATOM 717 O O . GLU A 1 90 ? 8.912 -5.908 -1.898 1.00 93.31 90 GLU A O 1
ATOM 722 N N . GLU A 1 91 ? 10.716 -4.823 -1.118 1.00 94.81 91 GLU A N 1
ATOM 723 C CA . GLU A 1 91 ? 10.333 -4.874 0.302 1.00 94.81 91 GLU A CA 1
ATOM 724 C C . GLU A 1 91 ? 9.223 -3.843 0.608 1.00 94.81 91 GLU A C 1
ATOM 726 O O . GLU A 1 91 ? 9.453 -2.793 1.219 1.00 94.81 91 GLU A O 1
ATOM 731 N N . VAL A 1 92 ? 8.006 -4.131 0.134 1.00 96.44 92 VAL A N 1
ATOM 732 C CA . VAL A 1 92 ? 6.805 -3.296 0.286 1.00 96.44 92 VAL A CA 1
ATOM 733 C C . VAL A 1 92 ? 5.586 -4.091 0.759 1.00 96.44 92 VAL A C 1
ATOM 735 O O . VAL A 1 92 ? 5.456 -5.293 0.526 1.00 96.44 92 VAL A O 1
ATOM 738 N N . TRP A 1 93 ? 4.659 -3.387 1.403 1.00 97.25 93 TRP A N 1
ATOM 739 C CA . TRP A 1 93 ? 3.409 -3.913 1.936 1.00 97.25 93 TRP A CA 1
ATOM 740 C C . TRP A 1 93 ? 2.208 -3.187 1.340 1.00 97.25 93 TRP A C 1
ATOM 742 O O . TRP A 1 93 ? 2.220 -1.968 1.166 1.00 97.25 93 TRP A O 1
ATOM 752 N N . LEU A 1 94 ? 1.146 -3.945 1.096 1.00 95.50 94 LEU A N 1
ATOM 753 C CA . LEU A 1 94 ? -0.193 -3.441 0.824 1.00 95.50 94 LEU A CA 1
ATOM 754 C C . LEU A 1 94 ? -0.982 -3.376 2.137 1.00 95.50 94 LEU A C 1
ATOM 756 O O . LEU A 1 94 ? -0.950 -4.324 2.923 1.00 95.50 94 LEU A O 1
ATOM 760 N N . LEU A 1 95 ? -1.727 -2.292 2.354 1.00 95.31 95 LEU A N 1
ATOM 761 C CA . LEU A 1 95 ? -2.796 -2.270 3.350 1.00 95.31 95 LEU A CA 1
ATOM 762 C C . LEU A 1 95 ? -4.099 -2.733 2.690 1.00 95.31 95 LEU A C 1
ATOM 764 O O . LEU A 1 95 ? -4.713 -1.981 1.937 1.00 95.31 95 LEU A O 1
ATOM 768 N N . ASN A 1 96 ? -4.523 -3.958 2.985 1.00 93.94 96 ASN A N 1
ATOM 769 C CA . ASN A 1 96 ? -5.845 -4.452 2.619 1.00 93.94 96 ASN A CA 1
ATOM 770 C C . ASN A 1 96 ? -6.843 -4.041 3.705 1.00 93.94 96 ASN A C 1
ATOM 772 O O . ASN A 1 96 ? -6.778 -4.559 4.818 1.00 93.94 96 ASN A O 1
ATOM 776 N N . VAL A 1 97 ? -7.724 -3.090 3.406 1.00 91.56 97 VAL A N 1
ATOM 777 C CA . VAL A 1 97 ? -8.742 -2.606 4.353 1.00 91.56 97 VAL A CA 1
ATOM 778 C C . VAL A 1 97 ? -9.835 -3.667 4.501 1.00 91.56 97 VAL A C 1
ATOM 780 O O . VAL A 1 97 ? -10.389 -4.088 3.489 1.00 91.56 97 VAL A O 1
ATOM 783 N N . THR A 1 98 ? -10.140 -4.091 5.733 1.00 86.19 98 THR A N 1
ATOM 784 C CA . THR A 1 98 ? -11.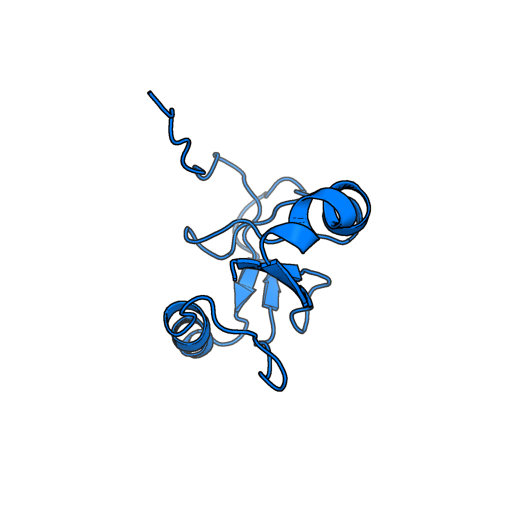097 -5.179 6.045 1.00 86.19 98 THR A CA 1
ATOM 785 C C . THR A 1 98 ? -12.132 -4.782 7.081 1.00 86.19 98 THR A C 1
ATOM 787 O O . THR A 1 98 ? -11.733 -4.051 8.016 1.00 86.19 98 THR A O 1
#

Solvent-accessible surface area (backbone atoms only — not comparable to full-atom values): 6002 Å² total; per-residue (Å²): 136,84,86,84,85,79,91,76,92,60,90,57,58,29,43,35,36,59,72,47,77,75,52,53,57,60,64,72,67,64,80,43,66,87,66,82,88,62,80,62,58,44,34,34,74,59,82,82,70,89,52,50,90,54,54,55,28,18,41,65,96,75,46,67,30,30,24,62,72,43,44,74,74,38,43,84,75,44,52,86,47,28,47,81,42,72,42,34,78,45,79,36,26,41,74,48,52,82

Secondary structure (DSSP, 8-state):
-PPPP---PPTT--EEEESSGGGHHHHHT--SS--TT--PPEEEE--SS-----SS-EETTTEE-EEHHHHHHHHHHHGGGEEEEEPEESSEEEEEE-

Sequence (98 aa):
MTTIHQFAVSEGQEWMLPADDDAYEEFFGLDGRSLKGWKPPVMRRAEEGERLYSDFPWLGEHAPLLRRPAVEALAAALRPYGELVALRGEEVWLLNVT

Nearest PDB structures (foldseek):
  9cv6-assembly1_B  TM=4.305E-01  e=6.865E+00  Trichoplusia ni

Radius of gyration: 13.6 Å; Cα contacts (8 Å, |Δi|>4): 150; chains: 1; bounding box: 35×34×32 Å

Mean predicted aligned error: 4.44 Å

pLDDT: mean 89.62, std 7.32, range [60.78, 98.06]